Protein AF-A0A7C8ER08-F1 (afdb_monomer_lite)

pLDDT: mean 87.56, std 9.71, range [56.06, 95.69]

Radius of gyration: 11.96 Å; chains: 1; bounding box: 26×24×33 Å

Structure (mmCIF, N/CA/C/O backbone):
data_AF-A0A7C8ER08-F1
#
_entry.id   AF-A0A7C8ER08-F1
#
loop_
_atom_site.group_PDB
_atom_site.id
_atom_site.type_symbol
_atom_site.label_atom_id
_atom_site.label_alt_id
_atom_site.label_comp_id
_atom_site.label_asym_id
_atom_site.label_entity_id
_atom_site.label_seq_id
_atom_site.pdbx_PDB_ins_code
_atom_site.Cartn_x
_atom_site.Cartn_y
_atom_site.Cartn_z
_atom_site.occupancy
_atom_site.B_iso_or_equiv
_atom_site.auth_seq_id
_atom_site.auth_comp_id
_atom_site.auth_asym_id
_atom_site.auth_atom_id
_atom_site.pdbx_PDB_model_num
ATOM 1 N N . MET A 1 1 ? 3.038 11.233 -14.903 1.00 59.47 1 MET A N 1
ATOM 2 C CA . MET A 1 1 ? 2.930 10.193 -13.856 1.00 59.47 1 MET A CA 1
ATOM 3 C C . MET A 1 1 ? 2.613 8.891 -14.571 1.00 59.47 1 MET A C 1
ATOM 5 O O . MET A 1 1 ? 1.682 8.893 -15.364 1.00 59.47 1 MET A O 1
ATOM 9 N N . ASP A 1 2 ? 3.416 7.843 -14.388 1.00 84.62 2 ASP A N 1
ATOM 10 C CA . ASP A 1 2 ? 3.184 6.538 -15.024 1.00 84.62 2 ASP A CA 1
ATOM 11 C C . ASP A 1 2 ? 1.798 6.001 -14.615 1.00 84.62 2 ASP A C 1
ATOM 13 O O . ASP A 1 2 ? 1.488 5.903 -13.423 1.00 84.62 2 ASP A O 1
ATOM 17 N N . TYR A 1 3 ? 0.946 5.703 -15.601 1.00 89.00 3 TYR A N 1
ATOM 18 C CA . TYR A 1 3 ? -0.409 5.195 -15.378 1.00 89.00 3 TYR A CA 1
ATOM 19 C C . TYR A 1 3 ? -0.396 3.891 -14.567 1.00 89.00 3 TYR A C 1
ATOM 21 O O . TYR A 1 3 ? -1.250 3.701 -13.696 1.00 89.00 3 TYR A O 1
ATOM 29 N N . ALA A 1 4 ? 0.599 3.023 -14.786 1.00 91.56 4 ALA A N 1
ATOM 30 C CA . ALA A 1 4 ? 0.754 1.779 -14.039 1.00 91.56 4 ALA A CA 1
ATOM 31 C C . ALA A 1 4 ? 1.046 2.054 -12.559 1.00 91.56 4 ALA A C 1
ATOM 33 O O . ALA A 1 4 ? 0.398 1.479 -11.681 1.00 91.56 4 ALA A O 1
ATOM 34 N N . LYS A 1 5 ? 1.944 3.005 -12.281 1.00 93.38 5 LYS A N 1
ATOM 35 C CA . LYS A 1 5 ? 2.280 3.447 -10.922 1.00 93.38 5 LYS A CA 1
ATOM 36 C C . LYS A 1 5 ? 1.081 4.070 -10.212 1.00 93.38 5 LYS A C 1
ATOM 38 O O . LYS A 1 5 ? 0.768 3.684 -9.090 1.00 93.38 5 LYS A O 1
ATOM 43 N N . ALA A 1 6 ? 0.365 4.984 -10.868 1.00 94.19 6 ALA A N 1
ATOM 44 C CA . ALA A 1 6 ? -0.812 5.630 -10.286 1.00 94.19 6 ALA A CA 1
ATOM 45 C C . ALA A 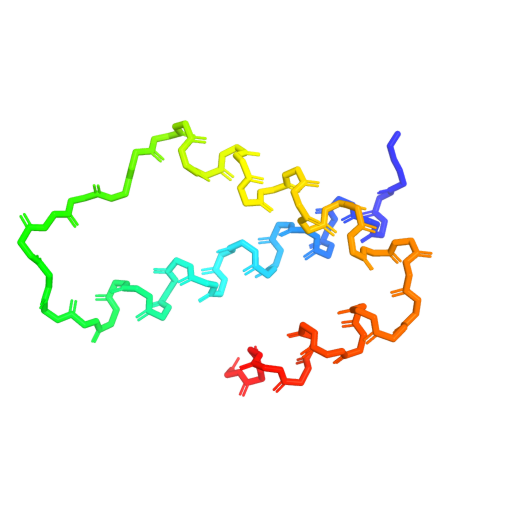1 6 ? -1.932 4.620 -9.977 1.00 94.19 6 ALA A C 1
ATOM 47 O O . ALA A 1 6 ? -2.527 4.651 -8.897 1.00 94.19 6 ALA A O 1
ATOM 48 N N . LYS A 1 7 ? -2.184 3.677 -10.896 1.00 95.12 7 LYS A N 1
ATOM 49 C CA . LYS A 1 7 ? -3.152 2.591 -10.702 1.00 95.12 7 LYS A CA 1
ATOM 50 C C . LYS A 1 7 ? -2.747 1.672 -9.547 1.00 95.12 7 LYS A C 1
ATOM 52 O O . LYS A 1 7 ? -3.601 1.301 -8.743 1.00 95.12 7 LYS A O 1
ATOM 57 N N . TRP A 1 8 ? -1.462 1.330 -9.450 1.00 95.69 8 TRP A N 1
ATOM 58 C CA . TRP A 1 8 ? -0.919 0.499 -8.375 1.00 95.69 8 TRP A CA 1
ATOM 59 C C . TRP A 1 8 ? -1.063 1.178 -7.009 1.00 95.69 8 TRP A C 1
ATOM 61 O O . TRP A 1 8 ? -1.642 0.590 -6.098 1.00 95.69 8 TRP A O 1
ATOM 71 N N . VAL A 1 9 ? -0.646 2.444 -6.893 1.00 95.62 9 VAL A N 1
ATOM 72 C CA . VAL A 1 9 ? -0.783 3.237 -5.661 1.00 95.62 9 VAL A CA 1
ATOM 73 C C . VAL A 1 9 ? -2.243 3.296 -5.227 1.00 95.62 9 VAL A C 1
ATOM 75 O O . VAL A 1 9 ? -2.556 2.951 -4.091 1.00 95.62 9 VAL A O 1
ATOM 78 N N . ARG A 1 10 ? -3.161 3.642 -6.139 1.00 94.19 10 ARG A N 1
ATOM 79 C CA . ARG A 1 10 ? -4.591 3.709 -5.821 1.00 94.19 10 ARG A CA 1
ATOM 80 C C . ARG A 1 10 ? -5.132 2.374 -5.301 1.00 94.19 10 ARG A C 1
ATOM 82 O O . ARG A 1 10 ? -5.808 2.364 -4.275 1.00 94.19 10 ARG A O 1
ATOM 89 N N . LYS A 1 11 ? -4.809 1.261 -5.972 1.00 94.81 11 LYS A N 1
ATOM 90 C CA . LYS A 1 11 ? -5.244 -0.091 -5.581 1.00 94.81 11 LYS A CA 1
ATOM 91 C C . LYS A 1 11 ? -4.825 -0.423 -4.147 1.00 94.81 11 LYS A C 1
ATOM 93 O O . LYS A 1 11 ? -5.645 -0.892 -3.360 1.00 94.81 11 LYS A O 1
ATOM 98 N N . TYR A 1 12 ? -3.558 -0.197 -3.808 1.00 94.56 12 TYR A N 1
ATOM 99 C CA . TYR A 1 12 ? -3.027 -0.585 -2.501 1.00 94.56 12 TYR A CA 1
ATOM 100 C C . TYR A 1 12 ? -3.384 0.404 -1.388 1.00 94.56 12 TYR A C 1
ATOM 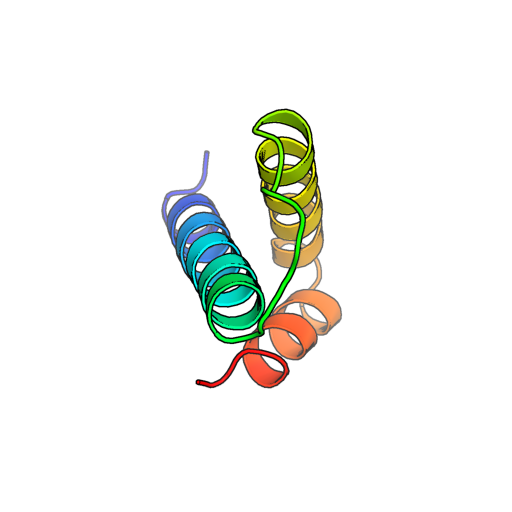102 O O . TYR A 1 12 ? -3.629 -0.036 -0.265 1.00 94.56 12 TYR A O 1
ATOM 110 N N . THR A 1 13 ? -3.571 1.690 -1.701 1.00 93.06 13 THR A N 1
ATOM 111 C CA . THR A 1 13 ? -4.226 2.639 -0.791 1.00 93.06 13 THR A CA 1
ATOM 112 C C . THR A 1 13 ? -5.640 2.162 -0.461 1.00 93.06 13 THR A C 1
ATOM 114 O O . THR A 1 13 ? -5.978 1.998 0.706 1.00 93.06 13 THR A O 1
ATOM 117 N N . GLU A 1 14 ? -6.480 1.866 -1.456 1.00 91.19 14 GLU A N 1
ATOM 118 C CA . GLU A 1 14 ? -7.858 1.414 -1.209 1.00 91.19 14 GLU A CA 1
ATOM 119 C C . GLU A 1 14 ? -7.908 0.125 -0.368 1.00 91.19 14 GLU A C 1
ATOM 121 O O . GLU A 1 14 ? -8.725 0.031 0.552 1.00 91.19 14 GLU A O 1
ATOM 126 N N . ARG A 1 15 ? -6.990 -0.824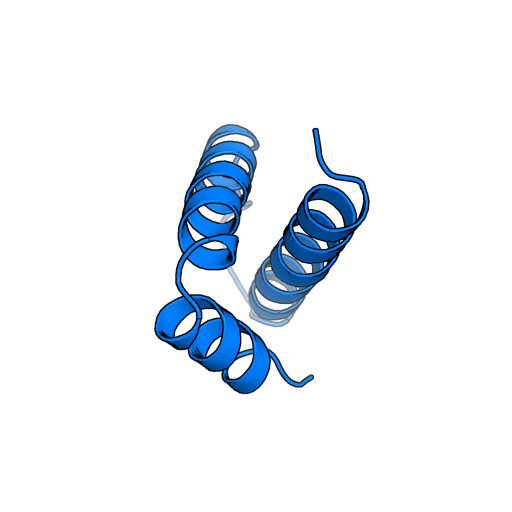 -0.602 1.00 91.00 15 ARG A N 1
ATOM 127 C CA . ARG A 1 15 ? -6.859 -2.057 0.196 1.00 91.00 15 ARG A CA 1
ATOM 128 C C . ARG A 1 15 ? -6.434 -1.805 1.641 1.00 91.00 15 ARG A C 1
ATOM 130 O O . ARG A 1 15 ? -7.056 -2.350 2.551 1.00 91.00 15 ARG A O 1
ATOM 137 N N . ALA A 1 16 ? -5.431 -0.959 1.872 1.00 88.56 16 ALA A N 1
ATOM 138 C CA . ALA A 1 16 ? -4.997 -0.604 3.223 1.00 88.56 16 ALA A CA 1
ATOM 139 C C . ALA A 1 16 ? -6.142 0.034 4.032 1.00 88.56 16 ALA A C 1
ATOM 141 O O . ALA A 1 16 ? -6.393 -0.335 5.180 1.00 88.56 16 ALA A O 1
ATOM 142 N N . PHE A 1 17 ? -6.911 0.924 3.400 1.00 86.88 17 PHE A N 1
ATOM 143 C CA . PHE A 1 17 ? -8.080 1.548 4.021 1.00 86.88 17 PHE A CA 1
ATOM 144 C C . PHE A 1 17 ? -9.257 0.581 4.204 1.00 86.88 17 PHE A C 1
ATOM 146 O O . PHE A 1 17 ? -10.021 0.729 5.157 1.00 86.88 17 PHE A O 1
ATOM 153 N N . ALA A 1 18 ? -9.445 -0.396 3.314 1.00 86.56 18 ALA A N 1
ATOM 154 C CA . ALA A 1 18 ? -10.436 -1.453 3.508 1.00 86.56 18 ALA A CA 1
ATOM 155 C C . ALA A 1 18 ? -10.087 -2.324 4.726 1.00 86.56 18 ALA A C 1
ATOM 157 O O . ALA A 1 18 ? -10.956 -2.572 5.558 1.00 86.56 18 ALA A O 1
ATOM 158 N N . CYS A 1 19 ? -8.812 -2.695 4.883 1.00 84.00 19 CYS A N 1
ATOM 159 C CA . CYS A 1 19 ? -8.318 -3.423 6.053 1.00 84.00 19 CYS A CA 1
ATOM 160 C C . CYS A 1 19 ? -8.532 -2.630 7.355 1.00 84.00 19 CYS A C 1
ATOM 162 O O . CYS A 1 19 ? -9.002 -3.188 8.345 1.00 84.00 19 CYS A O 1
ATOM 164 N N . TRP A 1 20 ? -8.270 -1.317 7.335 1.00 81.06 20 TRP A N 1
ATOM 165 C CA . TRP A 1 20 ? -8.556 -0.433 8.469 1.00 81.06 20 TRP A CA 1
ATOM 166 C C . TRP A 1 20 ? -10.053 -0.373 8.797 1.00 81.06 20 TRP A C 1
ATOM 168 O O . TRP A 1 20 ? -10.448 -0.564 9.940 1.00 81.06 20 TRP A O 1
ATOM 178 N N . ARG A 1 21 ? -10.916 -0.147 7.797 1.00 78.50 21 ARG A N 1
ATOM 179 C CA . ARG A 1 21 ? -12.376 -0.067 8.002 1.00 78.50 21 ARG A CA 1
ATOM 180 C C . ARG A 1 21 ? -12.999 -1.377 8.483 1.00 78.50 21 ARG A C 1
ATOM 182 O O . ARG A 1 21 ? -14.036 -1.334 9.131 1.00 78.50 21 ARG A O 1
ATOM 189 N N . GLY A 1 22 ? -12.388 -2.519 8.168 1.00 75.62 22 GLY A N 1
ATOM 190 C CA . GLY A 1 22 ? -12.841 -3.837 8.620 1.00 75.62 22 GLY A CA 1
ATOM 191 C C . GLY A 1 22 ? -12.635 -4.101 10.115 1.00 75.62 22 GLY A C 1
ATOM 192 O O . GLY A 1 22 ? -13.054 -5.145 10.607 1.00 75.62 22 GLY A O 1
ATOM 193 N N . ARG A 1 23 ? -11.996 -3.185 10.848 1.00 74.50 23 ARG A N 1
ATOM 194 C CA . ARG A 1 23 ? -11.753 -3.287 12.288 1.00 74.50 23 ARG A CA 1
ATOM 195 C C . ARG A 1 23 ? -12.565 -2.220 13.027 1.00 74.50 23 ARG A C 1
ATOM 197 O O . ARG A 1 23 ? -12.674 -1.082 12.575 1.00 74.50 23 ARG A O 1
ATOM 204 N N . THR A 1 24 ? -13.120 -2.571 14.188 1.00 68.25 24 THR A N 1
ATOM 205 C CA . THR A 1 24 ? -13.787 -1.612 15.081 1.00 68.25 24 THR A CA 1
ATOM 206 C C . THR A 1 24 ? -12.762 -0.620 15.620 1.00 68.25 24 THR A C 1
ATOM 208 O O . THR A 1 24 ? -11.994 -0.925 16.533 1.00 68.25 24 THR A O 1
ATOM 211 N N . HIS A 1 25 ? -12.734 0.569 15.028 1.00 67.31 25 HIS A N 1
ATOM 212 C CA . HIS A 1 25 ? -11.866 1.669 15.424 1.00 67.31 25 HIS A CA 1
ATOM 213 C C . HIS A 1 25 ? -12.711 2.881 15.815 1.00 67.31 25 HIS A C 1
ATOM 215 O O . HIS A 1 25 ? -13.702 3.195 15.162 1.00 67.31 25 HIS A O 1
ATOM 221 N N . THR A 1 26 ? -12.295 3.587 16.864 1.00 67.50 26 THR A N 1
ATOM 222 C CA . THR A 1 26 ? -12.932 4.826 17.342 1.00 67.50 26 THR A CA 1
ATOM 223 C C . THR A 1 26 ? -12.488 6.068 16.564 1.00 67.50 26 THR A C 1
ATOM 225 O O . THR A 1 26 ? -12.940 7.169 16.863 1.00 67.50 26 THR A O 1
ATOM 228 N N . VAL A 1 27 ? -11.598 5.912 15.574 1.00 75.75 27 VAL A N 1
ATOM 229 C CA . VAL A 1 27 ? -10.963 7.024 14.855 1.00 75.75 27 VAL A CA 1
ATOM 230 C C . VAL A 1 27 ? -11.059 6.870 13.337 1.00 75.75 27 VAL A C 1
ATOM 232 O O . VAL A 1 27 ? -10.828 5.798 12.769 1.00 75.75 27 VAL A O 1
ATOM 235 N N . SER A 1 28 ? -11.379 7.978 12.669 1.00 76.44 28 SER A N 1
ATOM 236 C CA . SER A 1 28 ? -11.347 8.102 11.212 1.00 76.44 28 SER A CA 1
ATOM 237 C C . SER A 1 28 ? -9.934 8.402 10.718 1.00 76.44 28 SER A C 1
ATOM 239 O O . SER A 1 28 ? -9.207 9.179 11.337 1.00 76.44 28 SER A O 1
ATOM 241 N N . VAL A 1 29 ? -9.565 7.867 9.558 1.00 80.38 29 VAL A N 1
ATOM 242 C CA . VAL A 1 29 ? -8.280 8.188 8.929 1.00 80.38 29 VAL A CA 1
ATOM 243 C C . VAL A 1 29 ? -8.350 9.568 8.272 1.00 80.38 29 VAL A C 1
ATOM 245 O O . VAL A 1 29 ? -9.244 9.836 7.468 1.00 80.38 29 VAL A O 1
ATOM 248 N N . SER A 1 30 ? -7.398 10.444 8.595 1.00 87.50 30 SER A N 1
ATOM 249 C CA . SER A 1 30 ? -7.337 11.791 8.025 1.00 87.50 30 SER A CA 1
ATOM 250 C C . SER A 1 30 ? -6.956 11.769 6.539 1.00 87.50 30 SER A C 1
ATOM 252 O O . SER A 1 30 ? -6.227 10.891 6.065 1.00 87.50 30 SER A O 1
ATOM 254 N N . GLN A 1 31 ? -7.394 12.783 5.783 1.00 87.06 31 GLN A N 1
ATOM 255 C CA . GLN A 1 31 ? -6.958 12.951 4.390 1.00 87.06 31 GLN A CA 1
ATOM 256 C C . GLN A 1 31 ? -5.439 13.146 4.276 1.00 87.06 31 GLN A C 1
ATOM 258 O O . GLN A 1 31 ? -4.838 12.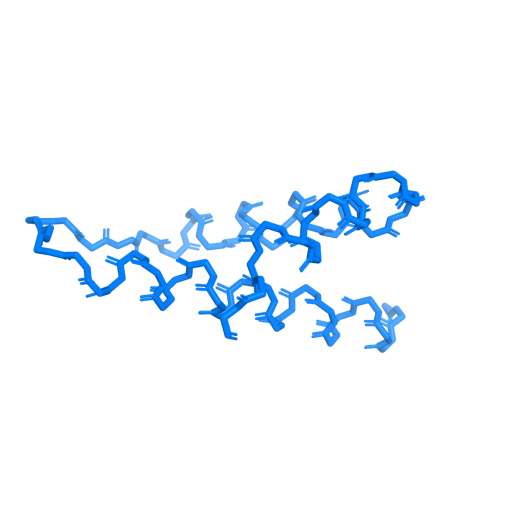732 3.287 1.00 87.06 31 GLN A O 1
ATOM 263 N N . GLN A 1 32 ? -4.807 13.748 5.287 1.00 90.94 32 GLN A N 1
ATOM 264 C CA . GLN A 1 32 ? -3.356 13.914 5.329 1.00 90.94 32 GLN A CA 1
ATOM 265 C C . GLN A 1 32 ? -2.646 12.558 5.378 1.00 90.94 32 GLN A C 1
ATOM 267 O O . GLN A 1 32 ? -1.725 12.327 4.597 1.00 90.94 3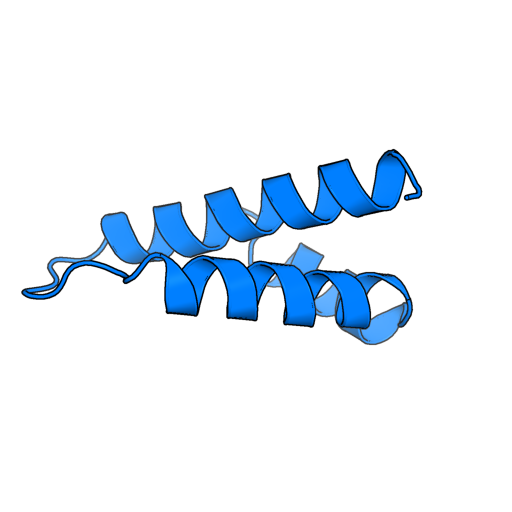2 GLN A O 1
ATOM 272 N N . TYR A 1 33 ? -3.124 11.638 6.220 1.00 89.62 33 TYR A N 1
ATOM 273 C CA . TYR A 1 33 ? -2.560 10.294 6.302 1.00 89.62 33 TYR A CA 1
ATOM 274 C C . TYR A 1 33 ? -2.743 9.520 4.992 1.00 89.62 33 TYR A C 1
ATOM 276 O O . TYR A 1 33 ? -1.831 8.831 4.543 1.00 89.62 33 TYR A O 1
ATOM 284 N N . ARG A 1 34 ? -3.885 9.702 4.314 1.00 90.88 34 ARG A N 1
ATOM 285 C CA . ARG A 1 34 ? -4.101 9.129 2.979 1.00 90.88 34 ARG A CA 1
ATOM 286 C C . ARG A 1 34 ? -3.032 9.569 1.979 1.00 90.88 34 ARG A C 1
ATOM 288 O O . ARG A 1 34 ? -2.458 8.724 1.301 1.00 90.88 34 ARG A O 1
ATOM 295 N N . ARG A 1 35 ? -2.753 10.873 1.902 1.00 93.44 35 ARG A N 1
ATOM 296 C CA . ARG A 1 35 ? -1.738 11.420 0.983 1.00 93.44 35 ARG A CA 1
ATOM 297 C C . ARG A 1 35 ? -0.336 10.918 1.321 1.00 93.44 35 ARG A C 1
ATOM 299 O O . ARG A 1 35 ? 0.459 10.663 0.417 1.00 93.44 35 ARG A O 1
ATOM 306 N N . GLN A 1 36 ? -0.039 10.764 2.610 1.00 94.56 36 GLN A N 1
ATOM 307 C CA . GLN A 1 36 ? 1.232 10.205 3.059 1.00 94.56 36 GLN A CA 1
ATOM 308 C C . GLN A 1 36 ? 1.384 8.750 2.607 1.00 94.56 36 GLN A C 1
ATOM 310 O O . GLN A 1 36 ? 2.387 8.416 1.983 1.00 94.56 36 GLN A O 1
ATOM 315 N N . LEU A 1 37 ? 0.350 7.925 2.795 1.00 93.06 37 LEU A N 1
ATOM 316 C CA . LEU A 1 37 ? 0.353 6.542 2.322 1.00 93.06 37 LEU A CA 1
ATOM 317 C C . LEU A 1 37 ? 0.525 6.454 0.797 1.00 93.06 37 LEU A C 1
ATOM 319 O O . LEU A 1 37 ? 1.327 5.662 0.314 1.00 93.06 37 LEU A O 1
ATOM 323 N N . GLU A 1 38 ? -0.187 7.285 0.032 1.00 94.94 38 GLU A N 1
ATOM 324 C CA . GLU A 1 38 ? -0.047 7.340 -1.430 1.00 94.94 38 GLU A CA 1
ATOM 325 C C . GLU A 1 38 ? 1.384 7.722 -1.852 1.00 94.94 38 GLU A C 1
ATOM 327 O O . GLU A 1 38 ? 1.927 7.151 -2.801 1.00 94.94 38 GLU A O 1
ATOM 332 N N . THR A 1 39 ? 2.021 8.640 -1.119 1.00 95.44 39 THR A N 1
ATOM 333 C CA . THR A 1 39 ? 3.416 9.051 -1.346 1.00 95.44 39 THR A CA 1
ATOM 334 C C . THR A 1 39 ? 4.396 7.919 -1.048 1.00 95.44 39 THR A C 1
ATOM 336 O O . THR A 1 39 ? 5.317 7.677 -1.831 1.00 95.44 39 THR A O 1
ATOM 339 N N . ASP A 1 40 ? 4.207 7.202 0.056 1.00 94.00 40 ASP A N 1
ATOM 340 C CA . ASP A 1 40 ? 5.091 6.103 0.445 1.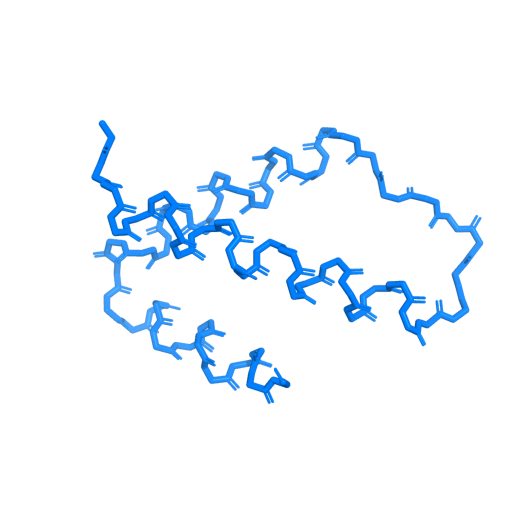00 94.00 40 ASP A CA 1
ATOM 341 C C . ASP A 1 40 ? 4.944 4.908 -0.502 1.00 94.00 40 ASP A C 1
ATOM 343 O O . ASP A 1 40 ? 5.941 4.353 -0.966 1.00 94.00 40 ASP A O 1
ATOM 347 N N . LEU A 1 41 ? 3.717 4.593 -0.923 1.00 95.00 41 LEU A N 1
ATOM 348 C CA . LEU A 1 41 ? 3.458 3.594 -1.959 1.00 95.00 41 LEU A CA 1
ATOM 349 C C . LEU A 1 41 ? 4.093 3.971 -3.296 1.00 95.00 41 LEU A C 1
ATOM 351 O O . LEU A 1 41 ? 4.675 3.117 -3.965 1.00 95.00 41 LEU A O 1
ATOM 355 N N . ALA A 1 42 ? 4.043 5.248 -3.678 1.00 95.50 42 ALA A N 1
ATOM 356 C CA . ALA A 1 42 ? 4.716 5.709 -4.883 1.00 95.50 42 ALA A CA 1
ATOM 357 C C . ALA A 1 42 ? 6.237 5.482 -4.809 1.00 95.50 42 ALA A C 1
ATOM 359 O O . ALA A 1 42 ? 6.824 5.091 -5.814 1.00 95.50 42 ALA A O 1
ATOM 360 N N . LYS A 1 43 ? 6.870 5.663 -3.642 1.00 94.62 43 LYS A N 1
ATOM 361 C CA . LYS A 1 43 ? 8.298 5.345 -3.454 1.00 94.62 43 LYS A CA 1
ATOM 362 C C . LYS A 1 43 ? 8.564 3.840 -3.504 1.00 94.62 43 LYS A C 1
ATOM 364 O O . LYS A 1 43 ? 9.582 3.416 -4.036 1.00 94.62 43 LYS A O 1
ATOM 369 N N . HIS A 1 44 ? 7.666 3.026 -2.949 1.00 94.56 44 HIS A N 1
ATOM 370 C CA . HIS A 1 44 ? 7.813 1.569 -2.941 1.00 94.56 44 HIS A CA 1
ATOM 371 C C . HIS A 1 44 ? 7.652 0.939 -4.322 1.00 94.56 44 HIS A C 1
ATOM 373 O O . HIS A 1 44 ? 8.283 -0.075 -4.581 1.00 94.56 44 HIS A O 1
ATOM 379 N N . TYR A 1 45 ? 6.866 1.540 -5.216 1.00 93.69 45 TYR A N 1
ATOM 380 C CA . TYR A 1 45 ? 6.710 1.044 -6.585 1.00 93.69 45 TYR A CA 1
ATOM 381 C C . TYR A 1 45 ? 8.035 0.981 -7.361 1.00 93.69 45 TYR A C 1
ATOM 383 O O . TYR A 1 45 ? 8.208 0.089 -8.189 1.00 93.69 45 TYR A O 1
ATOM 391 N N . ASP A 1 46 ? 8.953 1.916 -7.099 1.00 92.88 46 ASP A N 1
ATOM 392 C CA . ASP A 1 46 ? 10.242 1.998 -7.798 1.00 92.88 46 ASP A CA 1
ATOM 393 C C . ASP A 1 46 ? 11.274 0.986 -7.259 1.00 92.88 46 ASP A C 1
ATOM 395 O O . ASP A 1 46 ? 12.320 0.784 -7.871 1.00 92.88 46 ASP A O 1
ATOM 399 N N . ASP A 1 47 ? 10.983 0.336 -6.128 1.00 95.31 47 ASP A N 1
ATOM 400 C CA . ASP A 1 47 ? 11.824 -0.679 -5.493 1.00 95.31 47 ASP A CA 1
ATOM 401 C C . ASP A 1 47 ? 11.153 -2.058 -5.646 1.00 95.31 47 ASP A C 1
ATOM 403 O O . ASP A 1 47 ? 10.119 -2.306 -5.018 1.00 95.31 47 ASP A O 1
ATOM 407 N N . PRO A 1 48 ? 11.707 -2.977 -6.462 1.00 92.69 48 PRO A N 1
ATOM 408 C CA . PRO A 1 48 ? 11.070 -4.261 -6.758 1.00 92.69 48 PRO A CA 1
ATOM 409 C C . PRO A 1 48 ? 10.745 -5.092 -5.514 1.00 92.69 48 PRO A C 1
ATOM 411 O O . PRO A 1 48 ? 9.670 -5.686 -5.441 1.00 92.69 48 PRO A O 1
ATOM 414 N N . LEU A 1 49 ? 11.635 -5.091 -4.515 1.00 95.06 49 LEU A N 1
ATOM 415 C CA . LEU A 1 49 ? 11.445 -5.860 -3.285 1.00 95.06 49 LEU A CA 1
ATOM 416 C C . LEU A 1 49 ? 10.322 -5.262 -2.440 1.00 95.06 49 LEU A C 1
ATOM 418 O O . LEU A 1 49 ? 9.470 -5.989 -1.927 1.00 95.06 49 LEU A O 1
ATOM 422 N N . LYS A 1 50 ? 10.283 -3.932 -2.315 1.00 94.81 50 LYS A N 1
ATOM 423 C CA . LYS A 1 50 ? 9.219 -3.256 -1.558 1.00 94.81 50 LYS A CA 1
ATOM 424 C C . LYS A 1 50 ? 7.874 -3.354 -2.266 1.00 94.81 50 LYS A C 1
ATOM 426 O O . LYS A 1 50 ? 6.856 -3.547 -1.602 1.00 94.81 50 LYS A O 1
ATOM 431 N N . LYS A 1 51 ? 7.865 -3.270 -3.597 1.00 93.94 51 LYS A N 1
ATOM 432 C CA . LYS A 1 51 ? 6.672 -3.493 -4.411 1.00 93.94 51 LYS A CA 1
ATOM 433 C C . LYS A 1 51 ? 6.120 -4.897 -4.175 1.00 93.94 51 LYS A C 1
ATOM 435 O O . LYS A 1 51 ? 4.961 -5.018 -3.792 1.00 93.94 51 LYS A O 1
ATOM 440 N N . GLU A 1 52 ? 6.943 -5.935 -4.311 1.00 94.31 52 GLU A N 1
ATOM 441 C CA . GLU A 1 52 ? 6.521 -7.324 -4.091 1.00 94.31 52 GLU A CA 1
ATOM 442 C C . GLU A 1 52 ? 6.036 -7.559 -2.652 1.00 94.31 52 GLU A C 1
ATOM 444 O O . GLU A 1 52 ? 5.017 -8.216 -2.430 1.00 94.31 52 GLU A O 1
ATOM 449 N N . PHE A 1 53 ? 6.717 -6.973 -1.665 1.00 93.81 53 PHE A N 1
ATOM 450 C CA . PHE A 1 53 ? 6.301 -7.044 -0.267 1.00 93.81 53 PHE A CA 1
ATOM 451 C C . PHE A 1 53 ? 4.896 -6.466 -0.049 1.00 93.81 53 PHE A C 1
ATOM 453 O O . PHE A 1 53 ? 4.048 -7.113 0.570 1.00 93.81 53 PHE A O 1
ATOM 460 N N . VAL A 1 54 ? 4.621 -5.272 -0.582 1.00 92.75 54 VAL A N 1
ATOM 461 C CA . VAL A 1 54 ? 3.292 -4.644 -0.510 1.00 92.75 54 VAL A CA 1
ATOM 462 C C . VAL A 1 54 ? 2.244 -5.509 -1.208 1.00 92.75 54 VAL A C 1
ATOM 464 O O . VAL A 1 54 ? 1.159 -5.737 -0.665 1.00 92.75 54 VAL A O 1
ATOM 467 N N . GLU A 1 55 ? 2.578 -6.024 -2.393 1.00 92.94 55 GLU A N 1
ATOM 468 C CA . GLU A 1 55 ? 1.679 -6.872 -3.168 1.00 92.94 55 GLU A CA 1
ATOM 469 C C . GLU A 1 55 ? 1.283 -8.130 -2.397 1.00 92.94 55 GLU A C 1
ATOM 471 O O . GLU A 1 55 ? 0.093 -8.443 -2.394 1.00 92.94 55 GLU A O 1
ATOM 476 N N . LYS A 1 56 ? 2.232 -8.775 -1.699 1.00 91.00 56 LYS A N 1
ATOM 477 C CA . LYS A 1 56 ? 2.018 -9.959 -0.845 1.00 91.00 56 LYS A CA 1
ATOM 478 C C . LYS A 1 56 ? 1.296 -9.653 0.468 1.00 91.00 56 LYS A C 1
ATOM 480 O O . LYS A 1 56 ? 0.502 -10.467 0.928 1.00 91.00 56 LYS A O 1
ATOM 485 N N . THR A 1 57 ? 1.543 -8.490 1.066 1.00 87.31 57 THR A N 1
ATOM 486 C CA . THR A 1 57 ? 0.959 -8.114 2.368 1.00 87.31 57 THR A CA 1
ATOM 487 C C . THR A 1 57 ? -0.542 -7.850 2.268 1.00 87.31 57 THR A C 1
ATOM 489 O O . THR A 1 57 ? -1.296 -8.141 3.195 1.00 87.31 57 THR A O 1
ATOM 492 N N . TRP A 1 58 ? -0.996 -7.311 1.135 1.00 79.94 58 TRP A N 1
ATOM 493 C CA . TRP A 1 58 ? -2.396 -6.948 0.921 1.00 79.94 58 TRP A CA 1
ATOM 494 C C . TRP A 1 58 ? -3.040 -7.764 -0.204 1.00 79.94 58 TRP A C 1
ATOM 496 O O . TRP A 1 58 ? -3.828 -7.228 -0.989 1.00 79.94 58 TRP A O 1
ATOM 506 N N . VAL A 1 59 ? -2.713 -9.059 -0.292 1.00 67.50 59 VAL A N 1
ATOM 507 C CA . VAL A 1 59 ? -3.480 -10.055 -1.064 1.00 67.50 59 VAL A CA 1
ATOM 508 C C . VAL A 1 59 ? -4.754 -10.384 -0.286 1.00 67.50 59 VAL A C 1
ATOM 510 O O . VAL A 1 59 ? -4.848 -11.405 0.382 1.00 67.50 59 VAL A O 1
ATOM 513 N N . VAL A 1 60 ? -5.719 -9.471 -0.325 1.00 56.06 60 VAL A N 1
ATOM 514 C CA . VAL A 1 60 ? -7.118 -9.766 0.008 1.00 56.06 60 VAL A CA 1
ATOM 515 C C . VAL A 1 60 ? -7.944 -9.582 -1.254 1.00 56.06 60 VAL A C 1
ATOM 517 O O . VAL A 1 60 ? -7.679 -8.598 -2.003 1.00 56.06 60 VAL A O 1
#

Secondary structure (DSSP, 8-state):
--HHHHHHHHHHHHHHHHHHHTS--SSPPPHHHHHHHHHHHHHHHTSHHHHHHHHHHT--

Foldseek 3Di:
DPPVLQVLLVVLLVLVVVVVVVDDDPDDDDPVVSVVSSVVSSVQVVPPVSSVVSVVVRPD

Sequence (60 aa):
MDYAKAKWVRKYTERAFACWRGRTHTVSVSQQYRRQLETDLAKHYDDPLKKEFVEKTWVV